Protein AF-A0A2H3J3V9-F1 (afdb_monomer)

Mean predicted aligned error: 2.29 Å

Structure (mmCIF, N/CA/C/O backbone):
data_AF-A0A2H3J3V9-F1
#
_entry.id   AF-A0A2H3J3V9-F1
#
loop_
_atom_site.group_PDB
_atom_site.id
_atom_site.type_symbol
_atom_site.label_atom_id
_atom_site.label_alt_id
_atom_site.label_comp_id
_atom_site.label_asym_id
_atom_site.label_entity_id
_atom_site.label_seq_id
_atom_site.pdbx_PDB_ins_code
_atom_site.Cartn_x
_atom_site.Cartn_y
_atom_site.Cartn_z
_atom_site.occupancy
_atom_site.B_iso_or_equiv
_atom_site.auth_seq_id
_atom_site.auth_comp_id
_atom_site.auth_asym_id
_atom_site.auth_atom_id
_atom_site.pdbx_PDB_model_num
ATOM 1 N N . MET A 1 1 ? 0.250 -18.182 0.911 1.00 87.31 1 MET A N 1
ATOM 2 C CA . MET A 1 1 ? -0.567 -18.065 -0.318 1.00 87.31 1 MET A CA 1
ATOM 3 C C . MET A 1 1 ? -1.807 -17.267 0.031 1.00 87.31 1 MET A C 1
ATOM 5 O O . MET A 1 1 ? -2.171 -17.280 1.199 1.00 87.31 1 MET A O 1
ATOM 9 N N . ALA A 1 2 ? -2.372 -16.543 -0.933 1.00 96.75 2 ALA A N 1
ATOM 10 C CA . ALA A 1 2 ? -3.581 -15.745 -0.740 1.00 96.75 2 ALA A CA 1
ATOM 11 C C . ALA A 1 2 ? -4.820 -16.520 -1.208 1.00 96.75 2 ALA A C 1
ATOM 13 O O . ALA A 1 2 ? -4.698 -17.376 -2.087 1.00 96.75 2 ALA A O 1
ATOM 14 N N . ASP A 1 3 ? -5.979 -16.194 -0.643 1.00 98.06 3 ASP A N 1
ATOM 15 C CA . ASP A 1 3 ? -7.277 -16.737 -1.062 1.00 98.06 3 ASP A CA 1
ATOM 16 C C . ASP A 1 3 ? -7.756 -16.130 -2.393 1.00 98.06 3 ASP A C 1
ATOM 18 O O . ASP A 1 3 ? -8.415 -16.797 -3.187 1.00 98.06 3 ASP A O 1
ATOM 22 N N . GLU A 1 4 ? -7.364 -14.883 -2.672 1.00 98.12 4 GLU A N 1
ATOM 23 C CA . GLU A 1 4 ? -7.696 -14.152 -3.895 1.00 98.12 4 GLU A CA 1
ATOM 24 C C . GLU A 1 4 ? -6.455 -13.475 -4.493 1.00 98.12 4 GLU A C 1
ATOM 26 O O . GLU A 1 4 ? -5.507 -13.128 -3.783 1.00 98.12 4 GLU A O 1
ATOM 31 N N . ALA A 1 5 ? -6.462 -13.267 -5.812 1.00 97.75 5 ALA A N 1
ATOM 32 C CA . ALA A 1 5 ? -5.388 -12.589 -6.530 1.00 97.75 5 ALA A CA 1
ATOM 33 C C . ALA A 1 5 ? -5.948 -11.686 -7.633 1.00 97.75 5 ALA A C 1
ATOM 35 O O . ALA A 1 5 ? -6.832 -12.080 -8.392 1.00 97.75 5 ALA A O 1
ATOM 36 N N . TYR A 1 6 ? -5.382 -10.486 -7.745 1.00 98.12 6 TYR A N 1
ATOM 37 C CA . TYR A 1 6 ? -5.828 -9.448 -8.669 1.00 98.12 6 TYR A CA 1
ATOM 38 C C . TYR A 1 6 ? -4.654 -8.984 -9.533 1.00 98.12 6 TYR A C 1
ATOM 40 O O . TYR A 1 6 ? -3.559 -8.734 -9.028 1.00 98.12 6 TYR A O 1
ATOM 48 N N . CYS A 1 7 ? -4.874 -8.872 -10.845 1.00 97.88 7 CYS A N 1
ATOM 49 C CA . CYS A 1 7 ? -3.8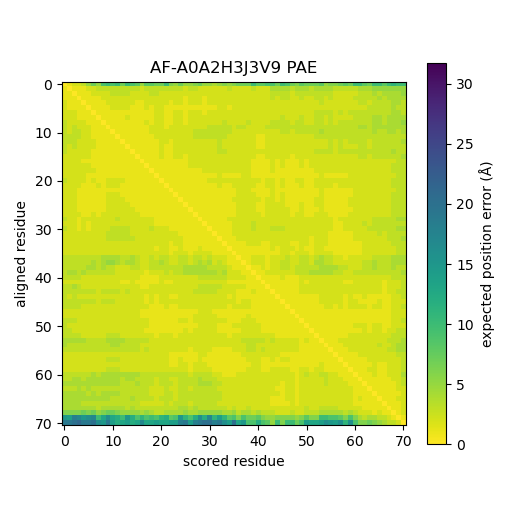93 -8.292 -11.759 1.00 97.88 7 CYS A CA 1
ATOM 50 C C . CYS A 1 7 ? -3.900 -6.764 -11.615 1.00 97.88 7 CYS A C 1
ATOM 52 O O . CYS A 1 7 ? -4.957 -6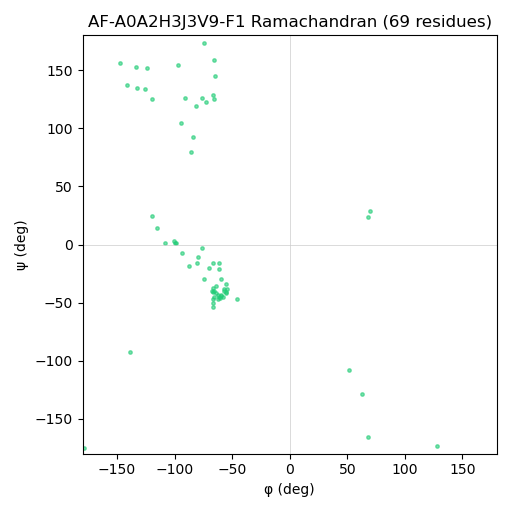.152 -11.748 1.00 97.88 7 CYS A O 1
ATOM 54 N N . ILE A 1 8 ? -2.729 -6.174 -11.364 1.00 97.81 8 ILE A N 1
ATOM 55 C CA . ILE A 1 8 ? -2.539 -4.733 -11.106 1.00 97.81 8 ILE A CA 1
ATOM 56 C C . ILE A 1 8 ? -1.695 -4.038 -12.186 1.00 97.81 8 ILE A C 1
ATOM 58 O O . ILE A 1 8 ? -1.172 -2.952 -11.961 1.00 97.81 8 ILE A O 1
ATOM 62 N N . GLY A 1 9 ? -1.488 -4.689 -13.334 1.00 98.06 9 GLY A N 1
ATOM 63 C CA . GLY A 1 9 ? -0.728 -4.132 -14.454 1.00 98.06 9 GLY A CA 1
ATOM 64 C C . GLY A 1 9 ? 0.387 -5.042 -14.987 1.00 98.06 9 GLY A C 1
ATOM 65 O O . GLY A 1 9 ? 0.500 -6.204 -14.591 1.00 98.06 9 GLY A O 1
ATOM 66 N N . PRO A 1 10 ? 1.201 -4.530 -15.927 1.00 98.19 10 PRO A N 1
ATOM 67 C CA . PRO A 1 10 ? 2.278 -5.278 -16.572 1.00 98.19 10 PRO A CA 1
ATOM 68 C C . PRO A 1 10 ? 3.505 -5.478 -15.662 1.00 98.19 10 PRO A C 1
ATOM 70 O O . PRO A 1 10 ? 3.608 -4.931 -14.564 1.00 98.19 10 PRO A O 1
ATOM 73 N N . ALA A 1 11 ? 4.469 -6.266 -16.151 1.00 98.25 11 ALA A N 1
ATOM 74 C CA . ALA A 1 11 ? 5.635 -6.713 -15.384 1.00 98.25 11 ALA A CA 1
ATOM 75 C C . ALA A 1 11 ? 6.482 -5.600 -14.721 1.00 98.25 11 ALA A C 1
ATOM 77 O O . ALA A 1 11 ? 6.951 -5.823 -13.604 1.00 98.25 11 ALA A O 1
ATOM 78 N N . PRO A 1 12 ? 6.716 -4.419 -15.334 1.00 98.44 12 PRO A N 1
ATOM 79 C CA . PRO A 1 12 ? 7.504 -3.375 -14.683 1.00 98.44 12 PRO A CA 1
ATOM 80 C C . PRO A 1 12 ? 6.806 -2.829 -13.432 1.00 98.44 12 PRO A C 1
ATOM 82 O O . PRO A 1 12 ? 5.700 -2.306 -13.524 1.00 98.44 12 PRO A O 1
ATOM 85 N N . SER A 1 13 ? 7.483 -2.839 -12.280 1.00 97.81 13 SER A N 1
ATOM 86 C CA . SER A 1 13 ? 6.914 -2.382 -10.999 1.00 97.81 13 SER A CA 1
ATOM 87 C C . SER A 1 13 ? 6.367 -0.954 -11.031 1.00 97.81 13 SER A C 1
ATOM 89 O O . SER A 1 13 ? 5.361 -0.666 -10.391 1.00 97.81 13 SER A O 1
ATOM 91 N N . ALA A 1 14 ? 6.994 -0.060 -11.803 1.00 98.12 14 ALA A N 1
ATOM 92 C CA . ALA A 1 14 ? 6.532 1.320 -11.995 1.00 98.12 14 ALA A CA 1
ATOM 93 C C . ALA A 1 14 ? 5.134 1.414 -12.638 1.00 98.12 14 ALA A C 1
ATOM 95 O O . ALA A 1 14 ? 4.461 2.434 -12.514 1.00 98.12 14 ALA A O 1
ATOM 96 N N . GLN A 1 15 ? 4.711 0.351 -13.323 1.00 98.12 15 GLN A N 1
ATOM 97 C CA . GLN A 1 15 ? 3.422 0.221 -13.996 1.00 98.12 15 GLN A CA 1
ATOM 98 C C . GLN A 1 15 ? 2.479 -0.752 -13.266 1.00 98.12 15 GLN A C 1
ATOM 100 O O . GLN A 1 15 ? 1.375 -0.974 -13.746 1.00 98.12 15 GLN A O 1
ATOM 105 N N . SER A 1 16 ? 2.899 -1.328 -12.132 1.00 98.12 16 SER A N 1
ATOM 106 C CA . SER A 1 16 ? 2.111 -2.275 -11.333 1.00 98.12 16 SER A CA 1
ATOM 107 C C . SER A 1 16 ? 2.245 -2.008 -9.831 1.00 98.12 16 SER A C 1
ATOM 109 O O . SER A 1 16 ? 1.534 -1.171 -9.291 1.00 98.12 16 SER A O 1
ATOM 111 N N . TYR A 1 17 ? 3.186 -2.647 -9.134 1.00 97.94 17 TYR A N 1
ATOM 112 C CA . TYR A 1 17 ? 3.306 -2.581 -7.666 1.00 97.94 17 TYR A CA 1
ATOM 113 C C . TYR A 1 17 ? 3.567 -1.180 -7.077 1.00 97.94 17 TYR A C 1
ATOM 115 O O . TYR A 1 17 ? 3.403 -0.983 -5.875 1.00 97.94 17 TYR A O 1
ATOM 123 N N . LEU A 1 18 ? 3.985 -0.206 -7.892 1.00 98.12 18 LEU A N 1
ATOM 124 C CA . LEU A 1 18 ? 4.168 1.195 -7.486 1.00 98.12 18 LEU A CA 1
ATOM 125 C C . LEU A 1 18 ? 2.984 2.103 -7.873 1.00 98.12 18 LEU A C 1
ATOM 127 O O . LEU A 1 18 ? 3.027 3.305 -7.603 1.00 98.12 18 LEU A O 1
ATOM 131 N N . ARG A 1 19 ? 1.929 1.561 -8.495 1.00 98.31 19 ARG A N 1
ATOM 132 C CA . ARG A 1 19 ? 0.704 2.288 -8.859 1.00 98.31 19 ARG A CA 1
ATOM 133 C C . ARG A 1 19 ? -0.261 2.341 -7.679 1.00 98.31 19 ARG A C 1
ATOM 135 O O . ARG A 1 19 ? -1.064 1.442 -7.468 1.00 98.31 19 ARG A O 1
ATOM 142 N N . ILE A 1 20 ? -0.163 3.414 -6.897 1.00 98.31 20 ILE A N 1
ATOM 143 C CA . ILE A 1 20 ? -0.992 3.642 -5.700 1.00 98.31 20 ILE A CA 1
ATOM 144 C C . ILE A 1 20 ? -2.493 3.580 -6.021 1.00 98.31 20 ILE A C 1
ATOM 146 O O . ILE A 1 20 ? -3.261 2.999 -5.261 1.00 98.31 20 ILE A O 1
ATOM 150 N N . ASP A 1 21 ? -2.900 4.163 -7.144 1.00 97.69 21 ASP A N 1
ATOM 151 C CA . ASP A 1 21 ? -4.282 4.185 -7.613 1.00 97.69 21 ASP A CA 1
ATOM 152 C C . ASP A 1 21 ? -4.831 2.781 -7.889 1.00 97.69 21 ASP A C 1
ATOM 154 O O . ASP A 1 21 ? -5.906 2.448 -7.394 1.00 97.69 21 ASP A O 1
ATOM 158 N N . GLU A 1 22 ? -4.065 1.942 -8.588 1.00 98.12 22 GLU A N 1
ATOM 159 C CA . GLU A 1 22 ? -4.440 0.549 -8.870 1.00 98.12 22 GLU A CA 1
ATOM 160 C C . GLU A 1 22 ? -4.548 -0.282 -7.585 1.00 98.12 22 GLU A C 1
ATOM 162 O O . GLU A 1 22 ? -5.499 -1.043 -7.407 1.00 98.12 22 GLU A O 1
ATOM 167 N N . ILE A 1 23 ? -3.614 -0.109 -6.642 1.00 98.12 23 ILE A N 1
ATOM 168 C CA . ILE A 1 23 ? -3.672 -0.812 -5.351 1.00 98.12 23 ILE A CA 1
ATOM 169 C C . ILE A 1 23 ? -4.928 -0.412 -4.565 1.00 98.12 23 ILE A C 1
ATOM 171 O O . ILE A 1 23 ? -5.613 -1.279 -4.022 1.00 98.12 23 ILE A O 1
ATOM 175 N N . ILE A 1 24 ? -5.265 0.880 -4.526 1.00 98.06 24 ILE A N 1
ATOM 176 C CA . ILE A 1 24 ? -6.471 1.366 -3.841 1.00 98.06 24 ILE A CA 1
ATOM 177 C C . ILE A 1 24 ? -7.744 0.854 -4.527 1.00 98.06 24 ILE A C 1
ATOM 179 O O . ILE A 1 24 ? -8.694 0.489 -3.831 1.00 98.06 24 ILE A O 1
ATOM 183 N N . ASP A 1 25 ? -7.783 0.811 -5.862 1.00 98.19 25 ASP A N 1
ATOM 184 C CA . ASP A 1 25 ? -8.913 0.243 -6.609 1.00 98.19 25 ASP A CA 1
ATOM 185 C C . ASP A 1 25 ? -9.124 -1.237 -6.269 1.00 98.19 25 ASP A C 1
ATOM 187 O O . ASP A 1 25 ? -10.241 -1.651 -5.946 1.00 98.19 25 ASP A O 1
ATOM 191 N N . VAL A 1 26 ? -8.047 -2.026 -6.241 1.00 98.25 26 VAL A N 1
ATOM 192 C CA . VAL A 1 26 ? -8.125 -3.437 -5.847 1.00 98.25 26 VAL A CA 1
ATOM 193 C C . VAL A 1 26 ? -8.613 -3.590 -4.412 1.00 98.25 26 VAL A C 1
ATOM 195 O O . VAL A 1 26 ? -9.520 -4.388 -4.191 1.00 98.25 26 VAL A O 1
ATOM 198 N N . CYS A 1 27 ? -8.099 -2.811 -3.453 1.00 98.19 27 CYS A N 1
ATOM 199 C CA . CYS A 1 27 ? -8.584 -2.871 -2.071 1.00 98.19 27 CYS A CA 1
ATOM 200 C C . CYS A 1 27 ? -10.094 -2.606 -1.978 1.00 98.19 27 CYS A C 1
ATOM 202 O O . CYS A 1 27 ? -10.795 -3.290 -1.233 1.00 98.19 27 CYS A O 1
ATOM 204 N N . LYS A 1 28 ? -10.616 -1.654 -2.762 1.00 97.31 28 LYS A N 1
ATOM 205 C CA . LYS A 1 28 ? -12.059 -1.371 -2.819 1.00 97.31 28 LYS A CA 1
ATOM 206 C C . LYS A 1 28 ? -12.844 -2.532 -3.423 1.00 97.31 28 LYS A C 1
ATOM 208 O O . LYS A 1 28 ? -13.861 -2.932 -2.863 1.00 97.31 28 LYS A O 1
ATOM 213 N N . ARG A 1 29 ? -12.379 -3.084 -4.547 1.00 97.75 29 ARG A N 1
ATOM 214 C CA . ARG A 1 29 ? -13.046 -4.186 -5.262 1.00 97.75 29 ARG A CA 1
ATOM 215 C C . ARG A 1 29 ? -13.058 -5.485 -4.470 1.00 97.75 29 ARG A C 1
ATOM 217 O O . ARG A 1 29 ? -14.058 -6.193 -4.509 1.00 97.75 29 ARG A O 1
ATOM 224 N N . SER A 1 30 ? -11.977 -5.775 -3.753 1.00 97.94 30 SER A N 1
ATOM 225 C CA . SER A 1 30 ? -11.876 -6.955 -2.895 1.00 97.94 30 SER A CA 1
ATOM 226 C C . SER A 1 30 ? -12.589 -6.774 -1.550 1.00 97.94 30 SER A C 1
ATOM 228 O O . SER A 1 30 ? -12.691 -7.724 -0.783 1.00 97.94 30 SER A O 1
ATOM 230 N N . GLY A 1 31 ? -13.018 -5.553 -1.205 1.00 97.38 31 GLY A N 1
ATOM 231 C CA . GLY A 1 31 ? -13.556 -5.235 0.121 1.00 97.38 31 GLY A CA 1
ATOM 232 C C . GLY A 1 31 ? -12.514 -5.302 1.243 1.00 97.38 31 GLY A C 1
ATOM 233 O O . GLY A 1 31 ? -12.869 -5.515 2.403 1.00 97.38 31 GLY A O 1
ATOM 234 N N . ALA A 1 32 ? -11.226 -5.146 0.920 1.00 97.88 32 ALA A N 1
ATOM 235 C CA . ALA A 1 32 ? -10.160 -5.190 1.912 1.00 97.88 32 ALA A CA 1
ATOM 236 C C . ALA A 1 32 ? -10.256 -3.995 2.871 1.00 97.88 32 ALA A C 1
ATOM 238 O O . ALA A 1 32 ? -10.293 -2.837 2.461 1.00 97.88 32 ALA A O 1
ATOM 239 N N . GLN A 1 33 ? -10.238 -4.291 4.169 1.00 98.00 33 GLN A N 1
ATOM 240 C CA . GLN A 1 33 ? -10.301 -3.284 5.235 1.00 98.00 33 GLN A CA 1
ATOM 241 C C . GLN A 1 33 ? -8.919 -2.741 5.616 1.00 98.00 33 GLN A C 1
ATOM 243 O O . GLN A 1 33 ? -8.814 -1.697 6.256 1.00 98.00 33 GLN A O 1
ATOM 248 N N . ALA A 1 34 ? -7.857 -3.460 5.252 1.00 98.19 34 ALA A N 1
ATOM 249 C CA . ALA A 1 34 ? -6.486 -3.114 5.578 1.00 98.19 34 ALA A CA 1
ATOM 250 C C . ALA A 1 34 ? -5.524 -3.559 4.472 1.00 98.19 34 ALA A C 1
ATOM 252 O O . ALA A 1 34 ? -5.806 -4.510 3.740 1.00 98.19 34 ALA A O 1
ATOM 253 N N . VAL A 1 35 ? -4.368 -2.903 4.385 1.00 97.94 35 VAL A N 1
ATOM 254 C CA . VAL A 1 35 ? -3.298 -3.250 3.446 1.00 97.94 35 VAL A CA 1
ATOM 255 C C . VAL A 1 35 ? -1.947 -3.291 4.154 1.00 97.94 35 VAL A C 1
ATOM 257 O O . VAL A 1 35 ? -1.600 -2.404 4.934 1.00 97.94 35 VAL A O 1
ATOM 260 N N . HIS A 1 36 ? -1.178 -4.340 3.869 1.00 97.88 36 HIS A N 1
ATOM 261 C CA . HIS A 1 36 ? 0.189 -4.532 4.341 1.00 97.88 36 HIS A CA 1
ATOM 262 C C . HIS A 1 36 ? 1.120 -4.629 3.131 1.00 97.88 36 HIS A C 1
ATOM 264 O O . HIS A 1 36 ? 0.916 -5.463 2.251 1.00 97.88 36 HIS A O 1
ATOM 270 N N . THR A 1 37 ? 2.146 -3.785 3.085 1.00 95.94 37 THR A N 1
ATOM 271 C CA . THR A 1 37 ? 3.061 -3.675 1.935 1.00 95.94 37 THR A CA 1
ATOM 272 C C . THR A 1 37 ? 4.313 -4.539 2.058 1.00 95.94 37 THR A C 1
ATOM 274 O O . THR A 1 37 ? 5.097 -4.599 1.116 1.00 95.94 37 THR A O 1
ATOM 277 N N . GLY A 1 38 ? 4.548 -5.177 3.209 1.00 94.69 38 GLY A N 1
ATOM 278 C CA . GLY A 1 38 ? 5.849 -5.775 3.501 1.00 94.69 38 GLY A CA 1
ATOM 279 C C . GLY A 1 38 ? 6.942 -4.704 3.546 1.00 94.69 38 GLY A C 1
ATOM 280 O O . GLY A 1 38 ? 6.787 -3.696 4.233 1.00 94.69 38 GLY A O 1
ATOM 281 N N . TYR A 1 39 ? 8.029 -4.916 2.803 1.00 94.81 39 TYR A N 1
ATOM 282 C CA . TYR A 1 39 ? 9.196 -4.031 2.738 1.00 94.81 39 TYR A CA 1
ATOM 283 C C . TYR A 1 39 ? 9.509 -3.597 1.298 1.00 94.81 39 TYR A C 1
ATOM 285 O O . TYR A 1 39 ? 9.249 -4.325 0.338 1.00 94.81 39 TYR A O 1
ATOM 293 N N . GLY A 1 40 ? 10.115 -2.417 1.149 1.00 95.62 40 GLY A N 1
ATOM 294 C CA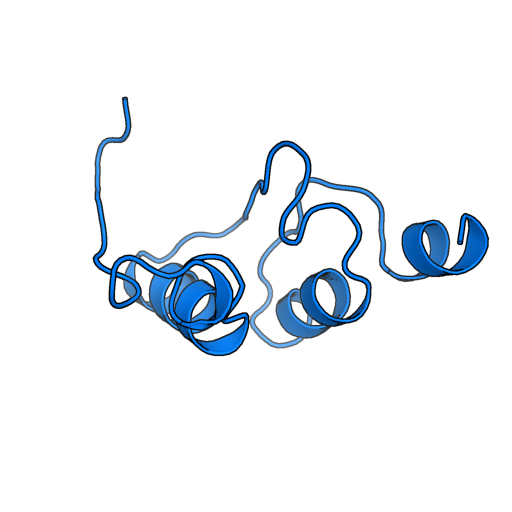 . GLY A 1 40 ? 10.335 -1.795 -0.155 1.00 95.62 40 GLY A CA 1
ATOM 295 C C . GLY A 1 40 ? 9.024 -1.346 -0.813 1.00 95.62 40 GLY A C 1
ATOM 296 O O . GLY A 1 40 ? 7.976 -1.257 -0.174 1.00 95.62 40 GLY A O 1
ATOM 297 N N . PHE A 1 41 ? 9.071 -1.049 -2.114 1.00 97.00 41 PHE A N 1
ATOM 298 C CA . PHE A 1 41 ? 7.925 -0.539 -2.877 1.00 97.00 41 PHE A CA 1
ATOM 299 C C . PHE A 1 41 ? 7.250 0.673 -2.207 1.00 97.00 41 PHE A C 1
ATOM 301 O O . PHE A 1 41 ? 7.801 1.773 -2.209 1.00 97.00 41 PHE A O 1
ATOM 308 N N . LEU A 1 42 ? 6.052 0.473 -1.651 1.00 97.25 42 LEU A N 1
ATOM 309 C CA . LEU A 1 42 ? 5.228 1.507 -1.035 1.00 97.25 42 LEU A CA 1
ATOM 310 C C . LEU A 1 42 ? 5.327 1.525 0.500 1.00 97.25 42 LEU A C 1
ATOM 312 O O . LEU A 1 42 ? 4.687 2.372 1.118 1.00 97.25 42 LEU A O 1
ATOM 316 N N . SER A 1 43 ? 6.138 0.657 1.121 1.00 96.81 43 SER A N 1
ATOM 317 C CA . SER A 1 43 ? 6.215 0.517 2.588 1.00 96.81 43 SER A CA 1
ATOM 318 C C . SER A 1 43 ? 6.628 1.790 3.324 1.00 96.81 43 SER A C 1
ATOM 320 O O . SER A 1 43 ? 6.222 2.009 4.459 1.00 96.81 43 SER A O 1
ATOM 322 N N . GLU A 1 44 ? 7.417 2.639 2.669 1.00 95.81 44 GLU A N 1
ATOM 323 C CA . GLU A 1 44 ? 7.907 3.917 3.202 1.00 95.81 44 GLU A CA 1
ATOM 324 C C . GLU A 1 44 ? 7.426 5.089 2.336 1.00 95.81 44 GLU A C 1
ATOM 326 O O . GLU A 1 44 ? 8.069 6.136 2.244 1.00 95.81 44 GLU A O 1
ATOM 331 N N . ASN A 1 45 ? 6.313 4.915 1.621 1.00 97.19 45 ASN A N 1
ATOM 332 C CA . ASN A 1 45 ? 5.739 5.959 0.787 1.00 97.19 45 ASN A CA 1
ATOM 333 C C . ASN A 1 45 ? 4.659 6.724 1.568 1.00 97.19 45 ASN A C 1
ATOM 335 O O . ASN A 1 45 ? 3.539 6.248 1.736 1.00 97.19 45 ASN A O 1
ATOM 339 N N . ALA A 1 46 ? 4.988 7.940 2.010 1.00 97.38 46 ALA A N 1
ATOM 340 C CA . ALA A 1 46 ? 4.063 8.814 2.735 1.00 97.38 46 ALA A CA 1
ATOM 341 C C . ALA A 1 46 ? 2.772 9.102 1.942 1.00 97.38 46 ALA A C 1
ATOM 343 O O . ALA A 1 46 ? 1.680 9.097 2.506 1.00 97.38 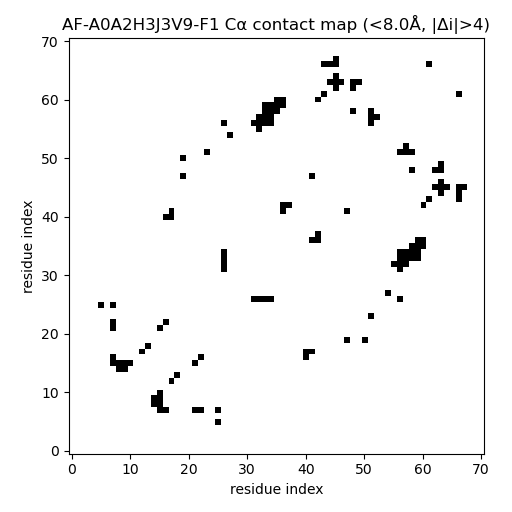46 ALA A O 1
ATOM 344 N N . GLY A 1 47 ? 2.883 9.273 0.620 1.00 97.56 47 GLY A N 1
ATOM 345 C CA . GLY A 1 47 ? 1.730 9.476 -0.258 1.00 97.56 47 GLY A CA 1
ATOM 346 C C . GLY A 1 47 ? 0.794 8.268 -0.298 1.00 97.56 47 GLY A C 1
ATOM 347 O O . GLY A 1 47 ? -0.419 8.446 -0.326 1.00 97.56 47 GLY A O 1
ATOM 348 N N . PHE A 1 48 ? 1.335 7.049 -0.231 1.00 97.88 48 PHE A N 1
ATOM 349 C CA . PHE A 1 48 ? 0.532 5.831 -0.125 1.00 97.88 48 PHE A CA 1
ATOM 350 C C . PHE A 1 48 ? -0.205 5.763 1.215 1.00 97.88 48 PHE A C 1
ATOM 352 O O . PHE A 1 48 ? -1.421 5.607 1.219 1.00 97.88 48 PHE A O 1
ATOM 359 N N . ALA A 1 49 ? 0.500 5.963 2.336 1.00 97.81 49 ALA A N 1
ATOM 360 C CA . ALA A 1 49 ? -0.118 5.967 3.665 1.00 97.81 49 ALA A CA 1
ATOM 361 C C . ALA A 1 49 ? -1.263 6.991 3.762 1.00 97.81 49 ALA A C 1
ATOM 363 O O . ALA A 1 49 ? -2.329 6.689 4.296 1.00 97.81 49 ALA A O 1
ATOM 364 N N . ARG A 1 50 ? -1.072 8.180 3.180 1.00 97.75 50 ARG A N 1
ATOM 365 C CA . ARG A 1 50 ? -2.096 9.226 3.097 1.00 97.75 50 ARG A CA 1
ATOM 366 C C . ARG A 1 50 ? -3.289 8.825 2.230 1.00 97.75 50 ARG A C 1
ATOM 368 O O . ARG A 1 50 ? -4.430 9.052 2.616 1.00 97.75 50 ARG A O 1
ATOM 375 N N . ALA A 1 51 ? -3.041 8.243 1.059 1.00 97.69 51 ALA A N 1
ATOM 376 C CA . ALA A 1 51 ? -4.089 7.917 0.092 1.00 97.69 51 ALA A CA 1
ATOM 377 C C . ALA A 1 51 ? -5.066 6.830 0.583 1.00 97.69 51 ALA A C 1
ATOM 379 O O . ALA A 1 51 ? -6.153 6.687 0.029 1.00 97.69 51 ALA A O 1
ATOM 380 N N . LEU A 1 52 ? -4.705 6.090 1.636 1.00 97.88 52 LEU A N 1
ATOM 381 C CA . LEU A 1 52 ? -5.560 5.091 2.279 1.00 97.88 52 LEU A CA 1
ATOM 382 C C . LEU A 1 52 ? -6.581 5.692 3.262 1.00 97.88 52 LEU A C 1
ATOM 384 O O . LEU A 1 52 ? -7.561 5.026 3.594 1.00 97.88 52 LEU A O 1
ATOM 388 N N . VAL A 1 53 ? -6.397 6.948 3.691 1.00 96.50 53 VAL A N 1
ATOM 389 C CA . VAL A 1 53 ? -7.265 7.613 4.679 1.00 96.50 53 VAL A CA 1
ATOM 390 C C . VAL A 1 53 ? -8.672 7.843 4.129 1.00 96.50 53 VAL A C 1
ATOM 392 O O . VAL A 1 53 ? -9.643 7.401 4.737 1.00 96.50 53 VAL A O 1
ATOM 395 N N . ASP A 1 54 ? -8.784 8.483 2.964 1.00 95.50 54 ASP A N 1
ATOM 396 C CA . ASP A 1 54 ? -10.071 8.798 2.330 1.00 95.50 54 ASP A CA 1
ATOM 397 C C . ASP A 1 54 ? -10.949 7.559 2.058 1.00 95.50 54 ASP A C 1
ATOM 399 O O . ASP A 1 54 ? -12.143 7.601 2.359 1.00 95.50 54 ASP A O 1
ATOM 403 N N . PRO A 1 55 ? -10.422 6.437 1.522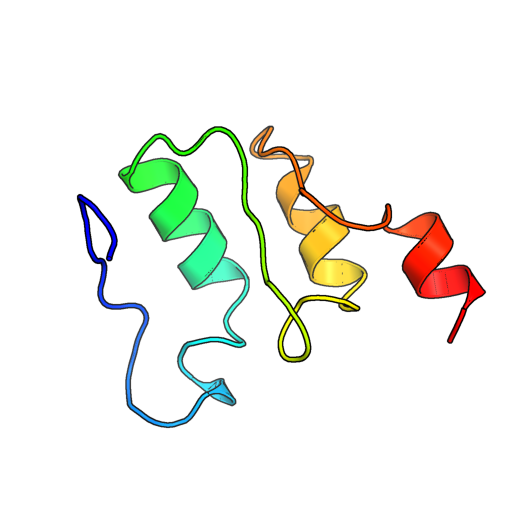 1.00 96.44 55 PRO A N 1
ATOM 404 C CA . PRO A 1 55 ? -11.205 5.212 1.365 1.00 96.44 55 PRO A CA 1
ATOM 405 C C . PRO A 1 55 ? -11.419 4.436 2.675 1.00 96.44 55 PRO A C 1
ATOM 407 O O . PRO A 1 55 ? -12.104 3.416 2.646 1.00 96.44 55 PRO A O 1
ATOM 410 N N . GLY A 1 56 ? -10.853 4.880 3.803 1.00 97.38 56 GLY A N 1
ATOM 411 C CA . GLY A 1 56 ? -10.994 4.213 5.098 1.00 97.38 56 GLY A CA 1
ATOM 412 C C . GLY A 1 56 ? -10.267 2.869 5.190 1.00 97.38 56 GLY A C 1
ATOM 413 O O . GLY A 1 56 ? -10.706 1.989 5.928 1.00 97.38 56 GLY A O 1
ATOM 414 N N . ILE A 1 57 ? -9.176 2.692 4.440 1.00 98.38 57 ILE A N 1
ATOM 415 C CA . ILE A 1 57 ? -8.377 1.462 4.444 1.00 98.38 57 ILE A CA 1
ATOM 416 C C . ILE A 1 57 ? -7.274 1.603 5.498 1.00 98.38 57 ILE A C 1
ATOM 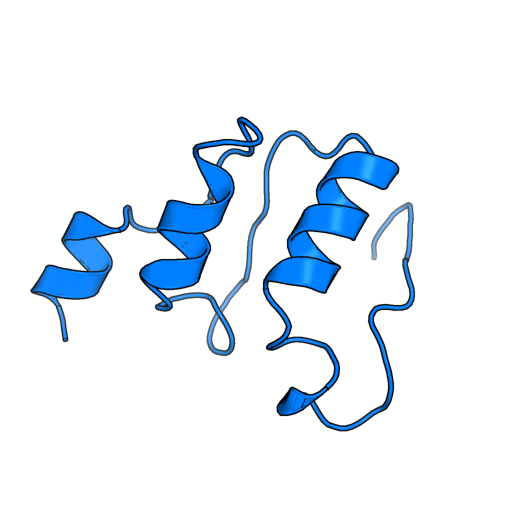418 O O . ILE A 1 57 ? -6.491 2.551 5.478 1.00 98.38 57 ILE A O 1
ATOM 422 N N . VAL A 1 58 ? -7.170 0.647 6.420 1.00 98.44 58 VAL A N 1
ATOM 423 C CA . VAL A 1 58 ? -6.124 0.665 7.450 1.00 98.44 58 VAL A CA 1
ATOM 424 C C . VAL A 1 58 ? -4.770 0.328 6.831 1.00 98.44 58 VAL A C 1
ATOM 426 O O . VAL A 1 58 ? -4.578 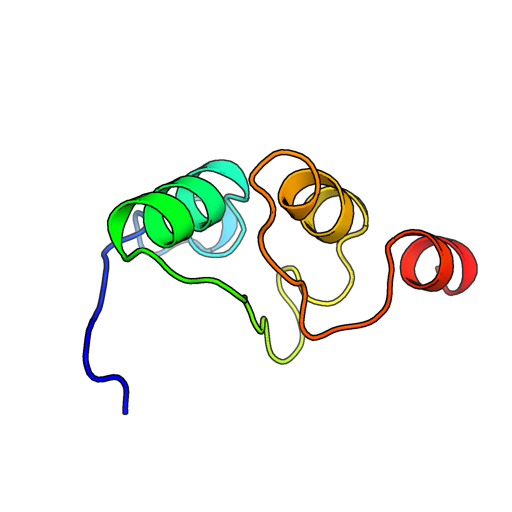-0.750 6.266 1.00 98.44 58 VAL A O 1
ATOM 429 N N . PHE A 1 59 ? -3.793 1.219 6.984 1.00 98.06 59 PHE A N 1
ATOM 430 C CA . PHE A 1 59 ? -2.413 0.890 6.651 1.00 98.06 59 PHE A CA 1
ATOM 431 C C . PHE A 1 59 ? -1.760 0.107 7.794 1.00 98.06 59 PHE A C 1
ATOM 433 O O . PHE A 1 59 ? -1.629 0.613 8.908 1.00 98.06 59 PHE A O 1
ATOM 440 N N . ILE A 1 60 ? -1.323 -1.123 7.519 1.00 97.88 60 ILE A N 1
ATOM 441 C CA . ILE A 1 60 ? -0.529 -1.924 8.457 1.00 97.88 60 ILE A CA 1
ATOM 442 C C . ILE A 1 60 ? 0.940 -1.535 8.259 1.00 97.88 60 ILE A C 1
ATOM 444 O O . ILE A 1 60 ? 1.694 -2.208 7.558 1.00 97.88 60 ILE A O 1
ATOM 448 N N . GLY A 1 61 ? 1.321 -0.402 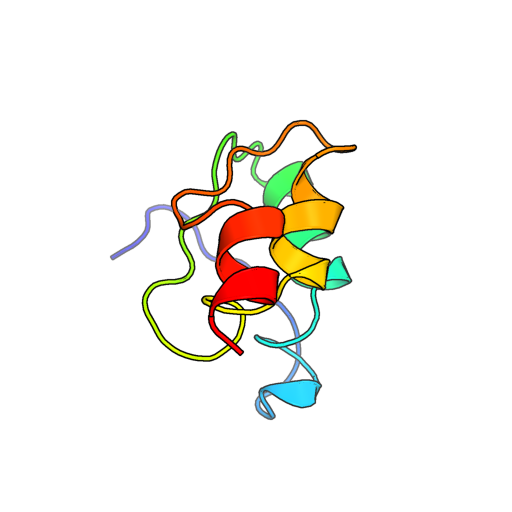8.840 1.00 95.25 61 GLY A N 1
ATOM 449 C CA . GLY A 1 61 ? 2.648 0.189 8.710 1.00 95.25 61 GLY A CA 1
ATOM 450 C C . GLY A 1 61 ? 2.785 1.478 9.525 1.00 95.25 61 GLY A C 1
ATOM 451 O O . GLY A 1 61 ? 1.871 1.836 10.275 1.00 95.25 61 GLY A O 1
ATOM 452 N N . PRO A 1 62 ? 3.925 2.181 9.420 1.00 95.12 62 PRO A N 1
ATOM 453 C CA . PRO A 1 62 ? 4.101 3.472 10.075 1.00 95.12 62 PRO A CA 1
ATOM 454 C C . PRO A 1 62 ? 3.133 4.523 9.498 1.00 95.12 62 PRO A C 1
ATOM 456 O O . PRO A 1 62 ? 2.866 4.516 8.295 1.00 95.12 62 PRO A O 1
ATOM 459 N N . PRO A 1 63 ? 2.613 5.454 10.319 1.00 94.62 63 PRO A N 1
ATOM 460 C CA . PRO A 1 63 ? 1.769 6.538 9.821 1.00 94.62 63 PRO A CA 1
ATOM 461 C C . PRO A 1 63 ? 2.559 7.491 8.907 1.00 94.62 63 PRO A C 1
ATOM 463 O O . PRO A 1 63 ? 3.781 7.595 9.026 1.00 94.62 63 PRO A O 1
ATOM 466 N N . GLU A 1 64 ? 1.854 8.243 8.047 1.00 96.44 64 GLU A N 1
ATOM 467 C CA . GLU A 1 64 ? 2.441 9.240 7.123 1.00 96.44 64 GLU A CA 1
ATOM 468 C C . GLU A 1 64 ? 3.466 10.142 7.828 1.00 96.44 64 GLU A C 1
ATOM 470 O O . GLU A 1 64 ? 4.578 10.323 7.335 1.00 96.44 64 GLU A O 1
ATOM 475 N N . SER A 1 65 ? 3.119 10.657 9.011 1.00 96.69 65 SER A N 1
ATOM 476 C CA . SER A 1 65 ? 3.986 11.539 9.795 1.00 96.69 65 SER A CA 1
ATOM 477 C C . SER A 1 65 ? 5.317 10.886 10.170 1.00 96.69 65 SER A C 1
ATOM 479 O O . SER A 1 65 ? 6.361 11.513 10.016 1.00 96.69 65 SER A O 1
ATOM 481 N N . ALA A 1 66 ? 5.301 9.624 10.604 1.00 96.62 66 ALA A N 1
ATOM 482 C CA . ALA A 1 66 ? 6.515 8.896 10.961 1.00 96.62 66 ALA A CA 1
ATOM 483 C C . ALA A 1 66 ? 7.395 8.635 9.732 1.00 96.62 66 ALA A C 1
ATOM 485 O O . ALA A 1 66 ? 8.606 8.826 9.798 1.00 96.62 66 ALA A O 1
ATOM 486 N N . ILE A 1 67 ? 6.786 8.274 8.597 1.00 96.19 67 ILE A N 1
ATOM 487 C CA . ILE A 1 67 ? 7.505 8.071 7.331 1.00 96.19 67 ILE A CA 1
ATOM 488 C C . ILE A 1 67 ? 8.218 9.358 6.899 1.00 96.19 67 ILE A C 1
ATOM 490 O O . ILE A 1 67 ? 9.374 9.313 6.484 1.00 96.19 67 ILE A O 1
ATOM 494 N N . VAL A 1 68 ? 7.544 10.508 7.000 1.00 96.25 68 VAL A N 1
ATOM 495 C CA . VAL A 1 68 ? 8.130 11.810 6.644 1.00 96.25 68 VAL A CA 1
ATOM 496 C C . VAL A 1 68 ? 9.254 12.199 7.604 1.00 96.25 68 VAL A C 1
ATOM 498 O O . VAL A 1 68 ? 10.272 12.713 7.157 1.00 96.25 68 VAL A O 1
ATOM 501 N N . SER A 1 69 ? 9.103 11.948 8.908 1.00 95.69 69 SER A N 1
ATOM 502 C CA . SER A 1 69 ? 10.112 12.318 9.912 1.00 95.69 69 SER A CA 1
ATOM 503 C C . SER A 1 69 ? 11.410 11.507 9.848 1.00 95.69 69 SER A C 1
ATOM 505 O O . SER A 1 69 ? 12.412 11.955 10.397 1.00 95.69 69 SER A O 1
ATOM 507 N N . MET A 1 70 ? 11.403 10.322 9.233 1.00 85.25 70 MET A N 1
ATOM 508 C CA . MET A 1 70 ? 12.558 9.413 9.186 1.00 85.25 70 MET A CA 1
ATOM 509 C C . MET A 1 70 ? 13.341 9.466 7.862 1.00 85.25 70 MET A C 1
ATOM 511 O O . MET A 1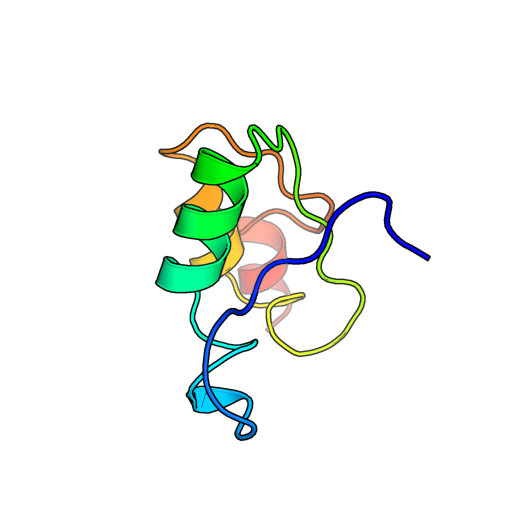 70 ? 14.276 8.682 7.693 1.00 85.25 70 MET A O 1
ATOM 515 N N . ARG A 1 71 ? 12.959 10.347 6.928 1.00 71.12 71 ARG A N 1
ATOM 516 C CA . ARG A 1 71 ? 13.599 10.502 5.612 1.00 71.12 71 ARG A CA 1
ATOM 517 C C . ARG A 1 71 ? 14.623 11.625 5.539 1.00 71.12 71 ARG A C 1
ATOM 519 O O . ARG A 1 71 ? 14.470 12.626 6.269 1.00 71.12 71 ARG A O 1
#

Solvent-accessible surface area (backbone atoms only — not comparable to full-atom values): 4424 Å² total; per-residue (Å²): 138,74,97,74,87,78,90,56,63,59,90,56,47,83,57,16,78,61,32,62,66,51,53,53,50,49,33,62,75,71,65,47,60,58,52,70,61,77,74,58,88,56,46,74,32,38,69,51,50,52,64,28,55,84,79,63,33,42,67,64,62,74,54,37,68,57,41,60,73,74,106

Organism: Wolfiporia cocos (strain MD-104) (NCBI:txid742152)

Nearest PDB structures (foldseek):
  2vr1-assembly2_B  TM=9.833E-01  e=1.401E-06  Escherichia coli
  3rv4-assembly1_A-2  TM=9.768E-01  e=1.711E-06  Escherichia coli K-12
  2j9g-assembly2_B  TM=9.837E-01  e=2.234E-06  Escherichia coli
  4hr7-assembly1_A  TM=9.822E-01  e=2.234E-06  Escherichia coli K-12
  4hr7-assembly1_F  TM=9.867E-01  e=2.917E-06  Escherichia coli K-12

Sequence (71 aa):
MADEAYCIGPAPSAQSYLRIDEIIDVCKRSGAQAVHTGYGFLSENAGFARALVDPGIVFIGPPESAIVSMR

Radius of gyration: 12.09 Å; Cα contacts (8 Å, |Δi|>4): 68; chains: 1; bounding box: 27×30×28 Å

Secondary structure (DSSP, 8-state):
--S-----SSSSGGGTTT-HHHHHHHHHHTT-SEE---SSTTTT-HHHHHHTTTTTPEESS--HHHHHHT-

Foldseek 3Di:
DDPDDDFQADDDCVSGLLPLPSVVVVCVVVVAQEDENDDPRCQLPLVSLVVCVVVNRHYPHDHSVVSVVVD

InterPro domains:
  IPR005481 Biotin carboxylase-like, N-terminal domain [PF00289] (1-67)
  IPR011764 Biotin carboxylation domain [PS50979] (1-71)
  IPR016185 Pre-ATP-grasp domain superfamily [SSF52440] (1-70)
  IPR050856 Biotin-dependent Carboxylase Complex [PTHR18866] (1-70)

pLDDT: mean 96.67, std 3.7, range [71.12, 98.44]